Protein AF-A0A8E2AY05-F1 (afdb_monomer)

Radius of gyration: 18.22 Å; Cα contacts (8 Å, |Δi|>4): 279; chains: 1; bounding box: 34×70×51 Å

Secondary structure (DSSP, 8-state):
--HHHHHHHHHHHHHTT---TT--EEEE-GGGGGGGGG-TT--EEEESSS-SHHHHHHHHHH-TT--EEEEEE-SHHHHHHHH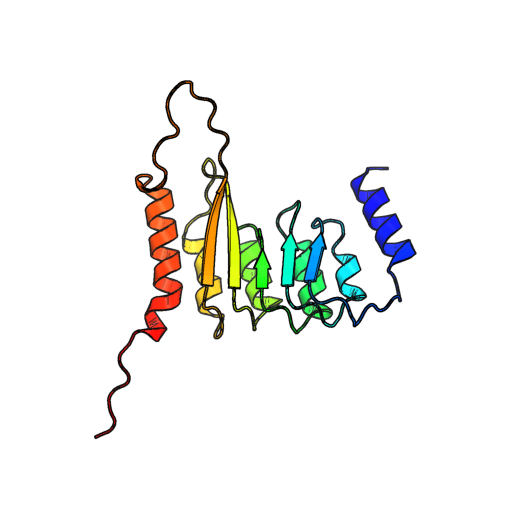HH-TT--EEEEEEETTBPPPGGGGGGGGG-TT--EEEEEEE----SSSPPP-GGG-HHHHHHHHHHHHTTSGGGSPP----

Foldseek 3Di:
DDPLVVLLVVLCVPQPPAADQVAAEDEEALSNLCNLQRHQNHAEYEHPYDQCPSVLVSQQVRHQRHAYYHAHALALVRLLSNCNRHLNHAEYEHEAELVDGHQLCSCVSLLNRPRHDYYHYHYDYPDPDPDDDPPSCPDPRVVSNVVSVVVSCVVVPDDDPPDD

Sequence (164 aa):
MSAASETLNAVKKNFKNESYPQIRVIVLPDIAHLILQGCPLVREVTINKGGGQQILSSARNHCPHIAIMHRVQGDGRTLKALVEAVPDLRKLQITENSHKLWSPAALRPLFSLPHLSTVILGFTGTWTGPEDPPDFLYDDSIRAYIRTALDIFRDDLSPHPMAR

Mean predicted aligned error: 6.59 Å

Structure (mmCIF, N/CA/C/O backbone):
data_AF-A0A8E2AY05-F1
#
_entry.id   AF-A0A8E2AY05-F1
#
loop_
_atom_site.group_PDB
_atom_site.id
_atom_site.type_symbol
_atom_site.label_atom_id
_atom_site.label_alt_id
_atom_site.label_comp_id
_atom_site.label_asym_id
_atom_site.label_entity_id
_atom_site.label_seq_id
_atom_site.pdbx_PDB_ins_code
_atom_site.Cartn_x
_atom_site.Cartn_y
_atom_site.Cartn_z
_atom_site.occupancy
_atom_site.B_iso_or_equiv
_atom_site.auth_seq_id
_atom_site.auth_comp_id
_atom_site.auth_asym_id
_atom_site.auth_atom_id
_atom_site.pdbx_PDB_model_num
ATOM 1 N N . MET A 1 1 ? 0.954 30.213 8.573 1.00 61.09 1 MET A N 1
ATOM 2 C CA . MET A 1 1 ? 0.839 28.743 8.715 1.00 61.09 1 MET A CA 1
ATOM 3 C C . MET A 1 1 ? 0.765 28.141 7.319 1.00 61.09 1 MET A C 1
ATOM 5 O O . MET A 1 1 ? 0.379 28.856 6.406 1.00 61.09 1 MET A O 1
ATOM 9 N N . SER A 1 2 ? 1.213 26.900 7.104 1.00 85.69 2 SER A N 1
ATOM 10 C CA . SER A 1 2 ? 1.082 26.257 5.786 1.00 85.69 2 SER A CA 1
ATOM 11 C C . SER A 1 2 ? -0.298 25.610 5.642 1.00 85.69 2 SER A C 1
ATOM 13 O O . SER A 1 2 ? -0.848 25.117 6.628 1.00 85.69 2 SER A O 1
ATOM 15 N N . ALA A 1 3 ? -0.821 25.520 4.416 1.00 82.94 3 ALA A N 1
ATOM 16 C CA . ALA A 1 3 ? -2.096 24.846 4.140 1.00 82.94 3 ALA A CA 1
ATOM 17 C C . ALA A 1 3 ? -2.127 23.387 4.654 1.00 82.94 3 ALA A C 1
ATOM 19 O O . ALA A 1 3 ? -3.160 22.887 5.102 1.00 82.94 3 ALA A O 1
ATOM 20 N N . ALA A 1 4 ? -0.975 22.704 4.649 1.00 82.69 4 ALA A N 1
ATOM 21 C CA . ALA A 1 4 ? -0.834 21.362 5.215 1.00 82.69 4 ALA A CA 1
ATOM 22 C C . ALA A 1 4 ? -1.032 21.347 6.743 1.00 82.69 4 ALA A C 1
ATOM 24 O O . ALA A 1 4 ? -1.700 20.458 7.270 1.00 82.69 4 ALA A O 1
ATOM 25 N N . SER A 1 5 ? -0.493 22.345 7.451 1.00 85.31 5 SER A N 1
ATOM 26 C CA . SER A 1 5 ? -0.659 22.484 8.901 1.00 85.31 5 SER A CA 1
ATOM 27 C C . SER A 1 5 ? -2.099 22.827 9.282 1.00 85.31 5 SER A C 1
ATOM 29 O O . SER A 1 5 ? -2.613 22.268 10.248 1.00 85.31 5 SER A O 1
ATOM 31 N N . GLU A 1 6 ? -2.766 23.691 8.517 1.00 88.88 6 GLU A N 1
ATOM 32 C CA . GLU A 1 6 ? -4.180 24.031 8.726 1.00 88.88 6 GLU A CA 1
ATOM 33 C C . GLU A 1 6 ? -5.085 22.812 8.522 1.00 88.88 6 GLU A C 1
ATOM 35 O O . GLU A 1 6 ? -5.927 22.522 9.372 1.00 88.88 6 GLU A O 1
ATOM 40 N N . THR A 1 7 ? -4.841 22.040 7.457 1.00 87.62 7 THR A N 1
ATOM 41 C CA . THR A 1 7 ? -5.570 20.793 7.179 1.00 87.62 7 THR A CA 1
ATOM 42 C C . THR A 1 7 ? -5.417 19.798 8.328 1.00 87.62 7 THR A C 1
ATOM 44 O O . THR A 1 7 ? -6.410 19.278 8.834 1.00 87.62 7 THR A O 1
ATOM 47 N N . LEU A 1 8 ? -4.184 19.556 8.788 1.00 89.75 8 LEU A N 1
ATOM 48 C CA . LEU A 1 8 ? -3.930 18.629 9.890 1.00 89.75 8 LEU A CA 1
ATOM 49 C C . LEU A 1 8 ? -4.607 19.087 11.191 1.00 89.75 8 LEU A C 1
ATOM 51 O O . LEU A 1 8 ? -5.162 18.263 11.918 1.00 89.75 8 LEU A O 1
ATOM 55 N N . ASN A 1 9 ? -4.590 20.390 11.483 1.00 90.69 9 ASN A N 1
ATOM 56 C CA . ASN A 1 9 ? -5.253 20.949 12.660 1.00 90.69 9 ASN A CA 1
ATOM 57 C C . ASN A 1 9 ? -6.776 20.802 12.581 1.00 90.69 9 ASN A C 1
ATOM 59 O O . ASN A 1 9 ? -7.398 20.427 13.573 1.00 90.69 9 ASN A O 1
ATOM 63 N N . ALA A 1 10 ? -7.374 21.037 11.411 1.00 90.75 10 ALA A N 1
ATOM 64 C CA . ALA A 1 10 ? -8.801 20.821 11.192 1.00 90.75 10 ALA A CA 1
ATOM 65 C C . ALA A 1 10 ? -9.183 19.343 11.372 1.00 90.75 10 ALA A C 1
ATOM 67 O O . ALA A 1 10 ? -10.148 19.043 12.074 1.00 90.75 10 ALA A O 1
ATOM 68 N N . VAL A 1 11 ? -8.388 18.415 10.824 1.00 91.12 11 VAL A N 1
ATOM 69 C CA . VAL A 1 11 ? -8.589 16.969 11.020 1.00 91.12 11 VAL A CA 1
ATOM 70 C C . VAL A 1 11 ? -8.510 16.609 12.503 1.00 91.12 11 VAL A C 1
ATOM 72 O O . VAL A 1 11 ? -9.431 15.998 13.037 1.00 91.12 11 VAL A O 1
ATOM 75 N N . LYS A 1 12 ? -7.458 17.047 13.205 1.00 90.69 12 LYS A N 1
ATOM 76 C CA . LYS A 1 12 ? -7.315 16.819 14.652 1.00 90.69 12 LYS A CA 1
ATOM 77 C C . LYS A 1 12 ? -8.469 17.401 15.453 1.00 90.69 12 LYS A C 1
ATOM 79 O O . LYS A 1 12 ? -8.852 16.818 16.453 1.00 90.69 12 LYS A O 1
ATOM 84 N N . LYS A 1 13 ? -8.994 18.561 15.070 1.00 91.38 13 LYS A N 1
ATOM 85 C CA . LYS A 1 13 ? -10.090 19.195 15.803 1.00 91.38 13 LYS A CA 1
ATOM 86 C C . LYS A 1 13 ? -11.404 18.436 15.625 1.00 91.38 13 LYS A C 1
ATOM 88 O O . LYS A 1 13 ? -12.127 18.275 16.598 1.00 91.38 13 LYS A O 1
ATOM 93 N N . ASN A 1 14 ? -11.695 17.988 14.405 1.00 89.50 14 ASN A N 1
ATOM 94 C CA . ASN A 1 14 ? -13.022 17.485 14.043 1.00 89.50 14 ASN A CA 1
ATOM 95 C C . ASN A 1 14 ? -13.158 15.956 14.113 1.00 89.50 14 ASN A C 1
ATOM 97 O O . ASN A 1 14 ? -14.273 15.460 14.181 1.00 89.50 14 ASN A O 1
ATOM 101 N N . PHE A 1 15 ? -12.050 15.210 14.062 1.00 88.25 15 PHE A N 1
ATOM 102 C CA . PHE A 1 15 ? -12.066 13.738 14.045 1.00 88.25 15 PHE A CA 1
ATOM 103 C C . PHE A 1 15 ? -11.439 13.109 15.291 1.00 88.25 15 PHE A C 1
ATOM 105 O O . PHE A 1 15 ? -11.499 11.894 15.467 1.00 88.25 15 PHE A 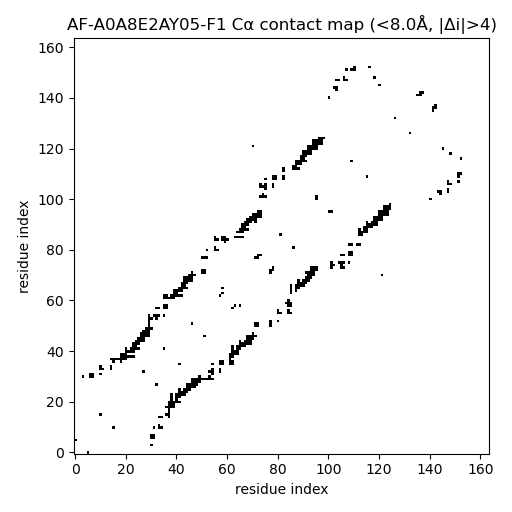O 1
ATOM 112 N N . LYS A 1 16 ? -10.817 13.904 16.166 1.00 85.31 16 LYS A N 1
ATOM 113 C CA . LYS A 1 16 ? -10.243 13.382 17.407 1.00 85.31 16 LYS A CA 1
ATOM 114 C C . LYS A 1 16 ? -11.359 12.920 18.337 1.00 85.31 16 LYS A C 1
ATOM 116 O O . LYS A 1 16 ? -12.272 13.684 18.617 1.00 85.31 16 LYS A O 1
ATOM 121 N N . ASN A 1 17 ? -11.206 11.708 18.867 1.00 86.25 17 ASN A N 1
ATOM 122 C CA . ASN A 1 17 ? -12.158 11.022 19.749 1.00 86.25 17 ASN A CA 1
ATOM 123 C C . ASN A 1 17 ? -13.501 10.649 19.098 1.00 86.25 17 ASN A C 1
ATOM 125 O O . ASN A 1 17 ? -14.346 10.076 19.778 1.00 86.25 17 ASN A O 1
ATOM 129 N N . GLU A 1 18 ? -13.684 10.920 17.807 1.00 93.50 18 GLU A N 1
ATOM 130 C CA . GLU A 1 18 ? -14.854 10.458 17.067 1.00 93.50 18 GLU A CA 1
ATOM 131 C C . GLU A 1 18 ? -14.619 9.043 16.535 1.00 93.50 18 GLU A C 1
ATOM 133 O O . GLU A 1 18 ? -13.497 8.678 16.174 1.00 93.50 18 GLU A O 1
ATOM 138 N N . SER A 1 19 ? -15.685 8.244 16.472 1.00 94.75 19 SER A N 1
ATOM 139 C CA . SER A 1 19 ? -15.641 6.878 15.950 1.00 94.75 19 SER A CA 1
ATOM 140 C C . SER A 1 19 ? -16.701 6.679 14.875 1.00 94.75 19 SER A C 1
ATOM 142 O O . SER A 1 19 ? -17.890 6.911 15.082 1.00 94.75 19 SER A O 1
ATOM 144 N N . TYR A 1 20 ? -16.250 6.200 13.724 1.00 95.81 20 TYR A N 1
ATOM 145 C CA . TYR A 1 20 ? -17.017 5.949 12.515 1.00 95.81 20 TYR A CA 1
ATOM 146 C C . TYR A 1 20 ? -16.868 4.474 12.103 1.00 95.81 20 TYR A C 1
ATOM 148 O O . TYR A 1 20 ? -16.303 4.156 11.048 1.00 95.81 20 TYR A O 1
ATOM 156 N N . PRO A 1 21 ? -17.357 3.525 12.924 1.00 94.94 21 PRO A N 1
ATOM 157 C CA . PRO A 1 21 ? -17.186 2.094 12.689 1.00 94.94 21 PRO A CA 1
ATOM 158 C C . PRO A 1 21 ? -17.950 1.591 11.460 1.00 94.94 21 PRO A C 1
ATOM 160 O O . PRO A 1 21 ? -17.769 0.447 11.062 1.00 94.94 21 PRO A O 1
ATOM 163 N N . GLN A 1 22 ? -18.802 2.395 10.834 1.00 97.31 22 GLN A N 1
ATOM 164 C CA . GLN A 1 22 ? -19.492 2.075 9.586 1.00 97.31 22 GLN A CA 1
ATOM 165 C C . GLN A 1 22 ? -18.626 2.303 8.339 1.00 97.31 22 GLN A C 1
ATOM 167 O O . GLN A 1 22 ? -18.917 1.736 7.288 1.00 97.31 22 GLN A O 1
ATOM 172 N N . ILE A 1 23 ? -17.555 3.100 8.432 1.00 97.75 23 ILE A N 1
ATOM 173 C CA . ILE A 1 23 ? -16.698 3.397 7.280 1.00 97.75 23 ILE A CA 1
ATOM 174 C C . ILE A 1 23 ? -15.861 2.158 6.941 1.00 97.75 23 ILE A C 1
ATOM 176 O O . ILE A 1 23 ? -15.162 1.598 7.786 1.00 97.75 23 ILE A O 1
ATOM 180 N N . ARG A 1 24 ? -15.972 1.695 5.691 1.00 98.25 24 ARG A N 1
ATOM 181 C CA . ARG A 1 24 ? -15.253 0.521 5.153 1.00 98.25 24 ARG A CA 1
ATOM 182 C C . ARG A 1 24 ? -14.240 0.894 4.077 1.00 98.25 24 ARG A C 1
ATOM 184 O O . ARG A 1 24 ? -13.231 0.212 3.937 1.00 98.25 24 ARG A O 1
ATOM 191 N N . VAL A 1 25 ? -14.510 1.963 3.339 1.00 98.50 25 VAL A N 1
ATOM 192 C CA . VAL A 1 25 ? -13.696 2.444 2.223 1.00 98.50 25 VAL A CA 1
ATOM 193 C C . VAL A 1 25 ? -13.381 3.902 2.487 1.00 98.50 25 VAL A C 1
ATOM 195 O O . VAL A 1 25 ? -14.275 4.663 2.863 1.00 98.50 25 VAL A O 1
ATOM 198 N N . ILE A 1 26 ? -12.125 4.293 2.305 1.00 97.75 26 ILE A N 1
ATOM 199 C CA . ILE A 1 26 ? -11.713 5.675 2.515 1.00 97.75 26 ILE A CA 1
ATOM 200 C C . ILE A 1 26 ? -10.729 6.134 1.445 1.00 97.75 26 ILE A C 1
ATOM 202 O O . ILE A 1 26 ? -9.811 5.417 1.048 1.00 97.75 26 ILE A O 1
ATOM 206 N N . VAL A 1 27 ? -10.927 7.367 0.987 1.00 98.00 27 VAL A N 1
ATOM 207 C CA . VAL A 1 27 ? -10.043 8.051 0.046 1.00 98.00 27 VAL A CA 1
ATOM 208 C C . VAL A 1 27 ? -9.554 9.320 0.720 1.00 98.00 27 VAL A C 1
ATOM 210 O O . VAL A 1 27 ? -10.360 10.189 1.048 1.00 98.00 27 VAL A O 1
ATOM 213 N N . LEU A 1 28 ? -8.248 9.438 0.949 1.00 96.12 28 LEU A N 1
ATOM 214 C CA . LEU A 1 28 ? -7.694 10.608 1.626 1.00 96.12 28 LEU A CA 1
ATOM 215 C C . LEU A 1 28 ? -6.250 10.911 1.208 1.00 96.12 28 LEU A C 1
ATOM 217 O O . LEU A 1 28 ? -5.539 10.020 0.731 1.00 96.12 28 LEU A O 1
ATOM 221 N N . PRO A 1 29 ? -5.796 12.163 1.387 1.00 95.62 29 PRO A N 1
ATOM 222 C CA . PRO A 1 29 ? -4.393 12.502 1.221 1.00 95.62 29 PRO A CA 1
ATOM 223 C C . PRO A 1 29 ? -3.591 12.052 2.446 1.00 95.62 29 PRO A C 1
ATOM 225 O O . PRO A 1 29 ? -4.117 11.988 3.555 1.00 95.62 29 PRO A O 1
ATOM 228 N N . ASP A 1 30 ? -2.287 11.845 2.275 1.00 94.69 30 ASP A N 1
ATOM 229 C CA . ASP A 1 30 ? -1.393 11.369 3.341 1.00 94.69 30 ASP A CA 1
ATOM 230 C C . ASP A 1 30 ? -1.387 12.296 4.578 1.00 94.69 30 ASP A C 1
ATOM 232 O O . ASP A 1 30 ? -1.321 11.854 5.724 1.00 94.69 30 ASP A O 1
ATOM 236 N N . ILE A 1 31 ? -1.570 13.605 4.364 1.00 94.94 31 ILE A N 1
ATOM 237 C CA . ILE A 1 31 ? -1.657 14.600 5.446 1.00 94.94 31 ILE A CA 1
ATOM 238 C C . ILE A 1 31 ? -2.887 14.413 6.352 1.00 94.94 31 ILE A C 1
ATOM 240 O O . ILE A 1 31 ? -2.873 14.856 7.496 1.00 94.94 31 ILE A O 1
ATOM 244 N N . ALA A 1 32 ? -3.940 13.749 5.872 1.00 95.06 32 ALA A N 1
ATOM 245 C CA . ALA A 1 32 ? -5.178 13.519 6.615 1.00 95.06 32 ALA A CA 1
ATOM 246 C C . ALA A 1 32 ? -5.206 12.155 7.333 1.00 95.06 32 ALA A C 1
ATOM 248 O O . ALA A 1 32 ? -6.267 11.726 7.781 1.00 95.06 32 ALA A O 1
ATOM 249 N N . HIS A 1 33 ? -4.058 11.478 7.465 1.00 95.31 33 HIS A N 1
ATOM 250 C CA . HIS A 1 33 ? -3.937 10.133 8.044 1.00 95.31 33 HIS A CA 1
ATOM 251 C C . HIS A 1 33 ? -4.647 9.937 9.388 1.00 95.31 33 HIS A C 1
ATOM 253 O O . HIS A 1 33 ? -5.156 8.853 9.645 1.00 95.31 33 HIS A O 1
ATOM 259 N N . LEU A 1 34 ? -4.743 10.978 10.221 1.00 95.56 34 LEU A N 1
ATOM 260 C CA . LEU A 1 34 ? -5.400 10.896 11.528 1.00 95.56 34 LEU A CA 1
ATOM 261 C C . LEU A 1 34 ? -6.900 10.576 11.461 1.00 95.56 34 LEU A C 1
ATOM 263 O O . LEU A 1 34 ? -7.451 10.134 12.463 1.00 95.56 34 LEU A O 1
ATOM 267 N N . ILE A 1 35 ? -7.555 10.725 10.304 1.00 95.81 35 ILE A N 1
ATOM 268 C CA . ILE A 1 35 ? -8.943 10.268 10.126 1.00 95.81 35 ILE A CA 1
ATOM 269 C C . ILE A 1 35 ? -9.055 8.750 10.369 1.00 95.81 35 ILE A C 1
ATOM 271 O O . ILE A 1 35 ? -10.070 8.287 10.889 1.00 95.81 35 ILE A O 1
ATOM 275 N N . LEU A 1 36 ? -8.003 7.974 10.074 1.00 95.94 36 LEU A N 1
ATOM 276 C CA . LEU A 1 36 ? -7.988 6.523 10.293 1.00 95.94 36 LEU A CA 1
ATOM 277 C C . LEU A 1 36 ? -8.135 6.134 11.770 1.00 95.94 36 LEU A C 1
ATOM 279 O O . LEU A 1 36 ? -8.682 5.074 12.057 1.00 95.94 36 LEU A O 1
ATOM 283 N N . GLN A 1 37 ? -7.741 7.003 12.708 1.00 95.06 37 GLN A N 1
ATOM 284 C CA . GLN A 1 37 ? -7.900 6.747 14.146 1.00 95.06 37 GLN A CA 1
ATOM 285 C C . GLN A 1 37 ? -9.366 6.560 14.549 1.00 95.06 37 GLN A C 1
ATOM 287 O O . GLN A 1 37 ? -9.660 5.779 15.449 1.00 95.06 37 GLN A O 1
ATOM 292 N N . GLY A 1 38 ? -10.274 7.257 13.863 1.00 95.19 38 GLY A N 1
ATOM 293 C CA . GLY A 1 38 ? -11.712 7.141 14.072 1.00 95.19 38 GLY A CA 1
ATOM 294 C C . GLY A 1 38 ? -12.381 6.083 13.197 1.00 95.19 38 GLY A C 1
ATOM 295 O O . GLY A 1 38 ? -13.584 5.904 13.307 1.00 95.19 38 GLY A O 1
ATOM 296 N N . CYS A 1 39 ? -11.667 5.377 12.316 1.00 96.62 39 CYS A N 1
ATOM 297 C CA . CYS A 1 39 ? -12.276 4.476 11.329 1.00 96.62 39 CYS A CA 1
ATOM 298 C C . CYS A 1 39 ? -11.757 3.030 11.483 1.00 96.62 39 CYS A C 1
ATOM 300 O O . CYS A 1 39 ? -11.079 2.513 10.591 1.00 96.62 39 CYS A O 1
ATOM 302 N N . PRO A 1 40 ? -12.073 2.337 12.594 1.00 95.75 40 PRO A N 1
ATOM 303 C CA . PRO A 1 40 ? -11.403 1.085 12.963 1.00 95.75 40 PRO A CA 1
ATOM 304 C C . PRO A 1 40 ? -11.699 -0.097 12.033 1.00 95.75 40 PRO A C 1
ATOM 306 O O . PRO A 1 40 ? -10.950 -1.069 11.977 1.00 95.75 40 PRO A O 1
ATOM 309 N N . LEU A 1 41 ? -12.806 -0.028 11.296 1.00 97.44 41 LEU A N 1
ATOM 310 C CA . LEU A 1 41 ? -13.293 -1.113 10.449 1.00 97.44 41 LEU A CA 1
ATOM 311 C C . LEU A 1 41 ? -13.053 -0.854 8.951 1.00 97.44 41 LEU A C 1
ATOM 313 O O . LEU A 1 41 ? -13.687 -1.491 8.109 1.00 97.44 41 LEU A O 1
ATOM 317 N N . VAL A 1 42 ? -12.147 0.067 8.606 1.00 98.31 42 VAL A N 1
ATOM 318 C CA . VAL A 1 42 ? -11.712 0.295 7.220 1.00 98.31 42 VAL A CA 1
ATOM 319 C C . VAL A 1 42 ? -11.053 -0.964 6.656 1.00 98.31 42 VAL A C 1
ATOM 321 O O . VAL A 1 42 ? -10.244 -1.612 7.315 1.00 98.31 42 VAL A O 1
ATOM 324 N N . ARG A 1 43 ? -11.414 -1.294 5.414 1.00 98.31 43 ARG A N 1
ATOM 325 C CA . ARG A 1 43 ? -10.908 -2.436 4.641 1.00 98.31 43 ARG A CA 1
ATOM 326 C C . ARG A 1 43 ? -10.169 -2.014 3.377 1.00 98.31 43 ARG A C 1
ATOM 328 O O . ARG A 1 43 ? -9.303 -2.747 2.907 1.00 98.31 43 ARG A O 1
ATOM 335 N N . GLU A 1 44 ? -10.508 -0.847 2.839 1.00 98.62 44 GLU A N 1
ATOM 336 C CA . GLU A 1 44 ? -9.935 -0.321 1.606 1.00 98.62 44 GLU A CA 1
ATOM 337 C C . GLU A 1 44 ? -9.508 1.135 1.784 1.00 98.62 44 GLU A C 1
ATOM 339 O O . GLU A 1 44 ? -10.293 1.976 2.232 1.00 98.62 44 GLU A O 1
ATOM 344 N N . VAL A 1 45 ? -8.260 1.426 1.419 1.00 98.44 45 VAL A N 1
ATOM 345 C CA . VAL A 1 45 ? -7.678 2.769 1.498 1.00 98.44 45 VAL A CA 1
ATOM 346 C C . VAL A 1 45 ? -7.141 3.181 0.136 1.00 98.44 45 VAL A C 1
ATOM 348 O O . VAL A 1 45 ? -6.301 2.493 -0.437 1.00 98.44 45 VAL A O 1
ATOM 351 N N . THR A 1 46 ? -7.561 4.346 -0.355 1.00 98.38 46 THR A N 1
ATOM 352 C CA . THR A 1 46 ? -6.963 4.988 -1.531 1.00 98.38 46 THR A CA 1
ATOM 353 C C . THR A 1 46 ? -6.247 6.270 -1.145 1.00 98.38 46 THR A C 1
ATOM 355 O O . THR A 1 46 ? -6.843 7.196 -0.592 1.00 98.38 46 THR A O 1
ATOM 358 N N . ILE A 1 47 ? -4.968 6.351 -1.504 1.00 97.06 47 ILE A N 1
ATOM 359 C CA . ILE A 1 47 ? -4.125 7.514 -1.232 1.00 97.06 47 ILE A CA 1
ATOM 360 C C . ILE A 1 47 ? -4.221 8.455 -2.430 1.00 97.06 47 ILE A C 1
ATOM 362 O O . ILE A 1 47 ? -3.668 8.195 -3.497 1.00 97.06 47 ILE A O 1
ATOM 366 N N . ASN A 1 48 ? -4.971 9.550 -2.298 1.00 94.56 48 ASN A N 1
ATOM 367 C CA . ASN A 1 48 ? -5.199 10.443 -3.440 1.00 94.56 48 ASN A CA 1
ATOM 368 C C . ASN A 1 48 ? -4.077 11.481 -3.647 1.00 94.56 48 ASN A C 1
ATOM 370 O O . ASN A 1 48 ? -3.963 12.031 -4.746 1.00 94.56 48 ASN A O 1
ATOM 374 N N . LYS A 1 49 ? -3.240 11.722 -2.626 1.00 92.88 49 LYS A N 1
ATOM 375 C CA . LYS A 1 49 ? -2.073 12.618 -2.662 1.00 92.88 49 LYS A CA 1
ATOM 376 C C . LYS A 1 49 ? -1.049 12.235 -1.586 1.00 92.88 49 LYS A C 1
ATOM 378 O O . LYS A 1 49 ? -1.423 12.043 -0.432 1.00 92.88 49 LYS A O 1
ATOM 383 N N . GLY A 1 50 ? 0.238 12.234 -1.940 1.00 91.38 50 GLY A N 1
ATOM 384 C CA . GLY A 1 50 ? 1.345 11.836 -1.057 1.00 91.38 50 GLY A CA 1
ATOM 385 C C . GLY A 1 50 ? 1.817 10.401 -1.316 1.00 91.38 50 GLY A C 1
ATOM 386 O O . GLY A 1 50 ? 1.324 9.757 -2.236 1.00 91.38 50 GLY A O 1
ATOM 387 N N . GLY A 1 51 ? 2.792 9.930 -0.530 1.00 90.19 51 GLY A N 1
ATOM 388 C CA . GLY A 1 51 ? 3.416 8.608 -0.716 1.00 90.19 51 GLY A CA 1
ATOM 389 C C . GLY A 1 51 ? 2.834 7.484 0.148 1.00 90.19 51 GLY A C 1
ATOM 390 O O . GLY A 1 51 ? 3.040 6.311 -0.148 1.00 90.19 51 GLY A O 1
ATOM 391 N N . GLY A 1 52 ? 2.091 7.832 1.205 1.00 94.88 52 GLY A N 1
ATOM 392 C CA . GLY A 1 52 ? 1.397 6.879 2.075 1.00 94.88 52 GLY A CA 1
ATOM 393 C C . GLY A 1 52 ? 2.091 6.521 3.384 1.00 94.88 52 GLY A C 1
ATOM 394 O O . GLY A 1 52 ? 1.529 5.783 4.185 1.00 94.88 52 GLY A O 1
ATOM 395 N N . GLN A 1 53 ? 3.283 7.055 3.648 1.00 95.06 53 GLN A N 1
ATOM 396 C CA . GLN A 1 53 ? 4.014 6.807 4.897 1.00 95.06 53 GLN A CA 1
ATOM 397 C C . GLN A 1 53 ? 3.202 7.162 6.151 1.00 95.06 53 GLN A C 1
ATOM 399 O O . GLN A 1 53 ? 3.190 6.399 7.118 1.00 95.06 53 GLN A O 1
ATOM 404 N N . GLN A 1 54 ? 2.512 8.305 6.154 1.00 95.69 54 GLN A N 1
ATOM 405 C CA . GLN A 1 54 ? 1.735 8.725 7.323 1.00 95.69 54 GLN A CA 1
ATOM 406 C C . GLN A 1 54 ? 0.462 7.889 7.472 1.00 95.69 54 GLN A C 1
ATOM 408 O O . GLN A 1 54 ? 0.084 7.529 8.588 1.00 95.69 54 GLN A O 1
ATOM 413 N N . ILE A 1 55 ? -0.161 7.532 6.347 1.00 97.25 55 ILE A N 1
ATOM 414 C CA . ILE A 1 55 ? -1.307 6.617 6.301 1.00 97.25 55 ILE A CA 1
ATOM 415 C C . ILE A 1 55 ? -0.946 5.270 6.914 1.00 97.25 55 ILE A C 1
ATOM 417 O O . ILE A 1 55 ? -1.659 4.811 7.799 1.00 97.25 55 ILE A O 1
ATOM 421 N N . LEU A 1 56 ? 0.175 4.672 6.508 1.00 97.31 56 LEU A N 1
ATOM 422 C CA . LEU A 1 56 ? 0.642 3.384 7.027 1.00 97.31 56 LEU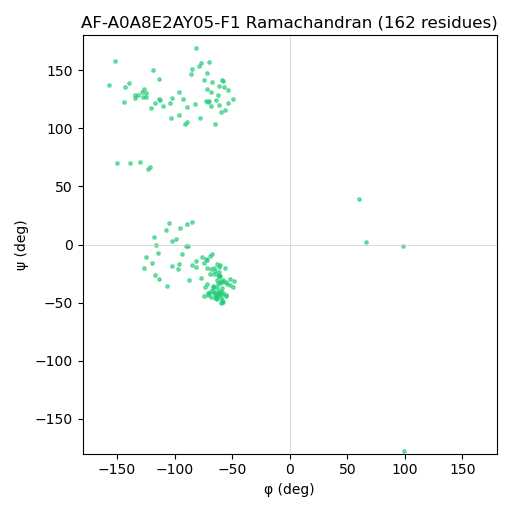 A CA 1
ATOM 423 C C . LEU A 1 56 ? 0.950 3.446 8.527 1.00 97.31 56 LEU A C 1
ATOM 425 O O . LEU A 1 56 ? 0.557 2.554 9.275 1.00 97.31 56 LEU A O 1
ATOM 429 N N . SER A 1 57 ? 1.579 4.533 8.983 1.00 95.69 57 SER A N 1
ATOM 430 C CA . SER A 1 57 ? 1.826 4.771 10.411 1.00 95.69 57 SER A CA 1
ATOM 431 C C . SER A 1 57 ? 0.529 4.794 11.231 1.00 95.69 57 SER A C 1
ATOM 433 O O . SER A 1 57 ? 0.458 4.206 12.310 1.00 95.69 57 SER A O 1
ATOM 435 N N . SER A 1 58 ? -0.527 5.427 10.709 1.00 95.50 58 SER A N 1
ATOM 436 C CA . SER A 1 58 ? -1.829 5.449 11.380 1.00 95.50 58 SER A CA 1
ATOM 437 C C . SER A 1 58 ? -2.557 4.104 11.277 1.00 95.50 58 SER A C 1
ATOM 439 O O . SER A 1 58 ? -3.060 3.602 12.281 1.00 95.50 58 SER A O 1
ATOM 441 N N . ALA A 1 59 ? -2.558 3.487 10.095 1.00 96.31 59 ALA A N 1
ATOM 442 C CA . ALA A 1 59 ? -3.196 2.202 9.830 1.00 96.31 59 ALA A CA 1
ATOM 443 C C . ALA A 1 59 ? -2.705 1.102 10.778 1.00 96.31 59 ALA A C 1
ATOM 445 O O . ALA A 1 59 ? -3.534 0.403 11.358 1.00 96.31 59 ALA A O 1
ATOM 446 N N . ARG A 1 60 ? -1.385 1.027 11.012 1.00 95.81 60 ARG A N 1
ATOM 447 C CA . ARG A 1 60 ? -0.740 0.030 11.884 1.00 95.81 60 ARG A CA 1
ATOM 448 C C . ARG A 1 60 ? -1.400 -0.109 13.257 1.00 95.81 60 ARG A C 1
ATOM 450 O O . ARG A 1 60 ? -1.455 -1.206 13.797 1.00 95.81 60 ARG A O 1
ATOM 457 N N . ASN A 1 61 ? -1.872 0.998 13.828 1.00 94.50 61 ASN A N 1
ATOM 458 C CA . ASN A 1 61 ? -2.398 1.023 15.194 1.00 94.50 61 ASN A CA 1
ATOM 459 C C . ASN A 1 61 ? -3.929 1.040 15.261 1.00 94.50 61 ASN A C 1
ATOM 461 O O . ASN A 1 61 ? -4.490 0.772 16.319 1.00 94.50 61 ASN A O 1
ATOM 465 N N . HIS A 1 62 ? -4.604 1.403 14.168 1.00 95.69 62 HIS A N 1
ATOM 466 C CA . HIS A 1 62 ? -6.028 1.741 14.212 1.00 95.69 62 HIS A CA 1
ATOM 467 C C . HIS A 1 62 ? -6.890 0.969 13.216 1.00 95.69 62 HIS A C 1
ATOM 469 O O . HIS A 1 62 ? -8.093 0.875 13.431 1.00 95.69 62 HIS A O 1
ATOM 475 N N . CYS A 1 63 ? -6.314 0.395 12.157 1.00 96.69 63 CYS A N 1
ATOM 476 C CA . CYS A 1 63 ? -7.073 -0.231 11.074 1.00 96.69 63 CYS A CA 1
ATOM 477 C C . CYS A 1 63 ? -6.550 -1.648 10.769 1.00 96.69 63 CYS A C 1
ATOM 479 O O . CYS A 1 63 ? -5.971 -1.870 9.704 1.00 96.69 63 CYS A O 1
ATOM 481 N N . PRO A 1 64 ? -6.775 -2.629 11.662 1.00 95.25 64 PRO A N 1
ATOM 482 C CA . PRO A 1 64 ? -6.220 -3.980 11.527 1.00 95.25 64 PRO A CA 1
ATOM 483 C C . PRO A 1 64 ? -6.823 -4.796 10.371 1.00 95.25 64 PRO A C 1
ATOM 485 O O . PRO A 1 64 ? -6.334 -5.874 10.066 1.00 95.25 64 PRO A O 1
ATOM 488 N N . HIS A 1 65 ? -7.897 -4.318 9.735 1.00 96.25 65 HIS A N 1
ATOM 489 C CA . HIS A 1 65 ? -8.655 -5.069 8.728 1.00 96.25 65 HIS A CA 1
ATOM 490 C C . HIS A 1 65 ? -8.459 -4.570 7.293 1.00 96.25 65 HIS A C 1
ATOM 492 O O . HIS A 1 65 ? -9.233 -4.947 6.405 1.00 96.25 65 HIS A O 1
ATOM 498 N N . ILE A 1 66 ? -7.470 -3.707 7.051 1.00 98.38 66 ILE A N 1
ATOM 499 C CA . ILE A 1 66 ? -7.170 -3.255 5.693 1.00 98.38 66 ILE A CA 1
ATOM 500 C C . ILE A 1 66 ? -6.717 -4.462 4.869 1.00 98.38 66 ILE A C 1
ATOM 502 O O . ILE A 1 66 ? -5.775 -5.160 5.218 1.00 98.38 66 ILE A O 1
ATOM 506 N N . ALA A 1 67 ? -7.399 -4.690 3.752 1.00 98.44 67 ALA A N 1
ATOM 507 C CA . ALA A 1 67 ? -7.099 -5.758 2.804 1.00 98.44 67 ALA A CA 1
ATOM 508 C C . ALA A 1 67 ? -6.764 -5.208 1.411 1.00 98.44 67 ALA A C 1
ATOM 510 O O . ALA A 1 67 ? -6.223 -5.933 0.574 1.00 98.44 67 ALA A O 1
ATOM 511 N N . ILE A 1 68 ? -7.089 -3.940 1.141 1.00 98.69 68 ILE A N 1
ATOM 512 C CA . ILE A 1 68 ? -6.900 -3.312 -0.164 1.00 98.69 68 ILE A CA 1
ATOM 513 C C . ILE A 1 68 ? -6.270 -1.932 0.022 1.00 98.69 68 ILE A C 1
ATOM 515 O O . ILE A 1 68 ? -6.798 -1.088 0.749 1.00 98.69 68 ILE A O 1
ATOM 519 N N . MET A 1 69 ? -5.153 -1.689 -0.661 1.00 98.50 69 MET A N 1
ATOM 520 C CA . MET A 1 69 ? -4.513 -0.377 -0.691 1.00 98.50 69 MET A CA 1
ATOM 521 C C . MET A 1 69 ? -4.250 0.083 -2.116 1.00 98.50 69 MET A C 1
ATOM 523 O O . MET A 1 69 ? -3.663 -0.636 -2.926 1.00 98.50 69 MET A O 1
ATOM 527 N N . HIS A 1 70 ? -4.646 1.321 -2.394 1.00 98.06 70 HIS A N 1
ATOM 528 C CA . HIS A 1 70 ? -4.486 1.953 -3.688 1.00 98.06 70 HIS A CA 1
ATOM 529 C C . HIS A 1 70 ? -3.522 3.127 -3.655 1.00 98.06 70 HIS A C 1
ATOM 531 O O . HIS A 1 70 ? -3.543 3.956 -2.741 1.00 98.06 70 HIS A O 1
ATOM 537 N N . ARG A 1 71 ? -2.755 3.233 -4.743 1.00 96.00 71 ARG A N 1
ATOM 538 C CA . ARG A 1 71 ? -1.841 4.335 -5.047 1.00 96.00 71 ARG A CA 1
ATOM 539 C C . ARG A 1 71 ? -0.737 4.529 -4.001 1.00 96.00 71 ARG A C 1
ATOM 541 O O . ARG A 1 71 ? -0.359 5.656 -3.695 1.00 96.00 71 ARG A O 1
ATOM 548 N N . VAL A 1 72 ? -0.202 3.428 -3.483 1.00 96.44 72 VAL A N 1
ATOM 549 C CA . VAL A 1 72 ? 0.953 3.436 -2.575 1.00 96.44 72 VAL A CA 1
ATOM 550 C C . VAL A 1 72 ? 2.225 3.724 -3.374 1.00 96.44 72 VAL A C 1
ATOM 552 O O . VAL A 1 72 ? 2.367 3.246 -4.498 1.00 96.44 72 VAL A O 1
ATOM 555 N N . GLN A 1 73 ? 3.150 4.506 -2.823 1.00 94.25 73 GLN A N 1
ATOM 556 C CA . GLN A 1 73 ? 4.450 4.728 -3.452 1.00 94.25 73 GLN A CA 1
ATOM 557 C C . GLN A 1 73 ? 5.319 3.466 -3.352 1.00 94.25 73 GLN A C 1
ATOM 559 O O . GLN A 1 73 ? 5.428 2.874 -2.280 1.00 94.25 73 GLN A O 1
ATOM 564 N N . GLY A 1 74 ? 5.959 3.059 -4.451 1.00 93.25 74 GLY A N 1
ATOM 565 C CA . GLY A 1 74 ? 6.731 1.810 -4.505 1.00 93.25 74 GLY A CA 1
ATOM 566 C C . GLY A 1 74 ? 8.176 1.898 -4.012 1.00 93.25 74 GLY A C 1
ATOM 567 O O . GLY A 1 74 ? 8.988 1.026 -4.314 1.00 93.25 74 GLY A O 1
ATOM 568 N N . ASP A 1 75 ? 8.526 2.924 -3.232 1.00 93.19 75 ASP A N 1
ATOM 569 C CA . ASP A 1 75 ? 9.850 2.984 -2.618 1.00 93.19 75 ASP A CA 1
ATOM 570 C C . ASP A 1 75 ? 9.985 1.946 -1.492 1.00 93.19 75 ASP A C 1
ATOM 572 O O . ASP A 1 75 ? 9.035 1.649 -0.763 1.00 93.19 75 ASP A O 1
ATOM 576 N N . GLY A 1 76 ? 11.194 1.411 -1.308 1.00 93.31 76 GLY A N 1
ATOM 577 C CA . GLY A 1 76 ? 11.424 0.312 -0.365 1.00 93.31 76 GLY A CA 1
ATOM 578 C C . GLY A 1 76 ? 11.095 0.655 1.092 1.00 93.31 76 GLY A C 1
ATOM 579 O O . GLY A 1 76 ? 10.721 -0.232 1.857 1.00 93.31 76 GLY A O 1
ATOM 580 N N . ARG A 1 77 ? 11.179 1.934 1.492 1.00 95.00 77 ARG A N 1
ATOM 581 C CA . ARG A 1 77 ? 10.799 2.363 2.847 1.00 95.00 77 ARG A CA 1
ATOM 582 C C . ARG A 1 77 ? 9.284 2.284 3.024 1.00 95.00 77 ARG A C 1
ATOM 584 O O . ARG A 1 77 ? 8.823 1.844 4.075 1.00 95.00 77 ARG A O 1
ATOM 591 N N . THR A 1 78 ? 8.512 2.706 2.025 1.00 96.06 78 THR A N 1
ATOM 592 C CA . THR A 1 78 ? 7.041 2.647 2.045 1.00 96.06 78 THR A CA 1
ATOM 593 C C . THR A 1 78 ? 6.538 1.221 1.986 1.00 96.06 78 THR A C 1
ATOM 595 O O . THR A 1 78 ? 5.715 0.842 2.815 1.00 96.06 78 THR A O 1
ATOM 598 N N . LEU A 1 79 ? 7.094 0.394 1.105 1.00 96.94 79 LEU A N 1
ATOM 599 C CA . LEU A 1 79 ? 6.685 -1.004 1.004 1.00 96.94 79 LEU A CA 1
ATOM 600 C C . LEU A 1 79 ? 7.046 -1.811 2.256 1.00 96.94 79 LEU A C 1
ATOM 602 O O . LEU A 1 79 ? 6.246 -2.628 2.701 1.00 96.94 79 LEU A O 1
ATOM 606 N N . LYS A 1 80 ? 8.187 -1.532 2.899 1.00 96.81 80 LYS A N 1
ATOM 607 C CA . LYS A 1 80 ? 8.512 -2.140 4.197 1.00 96.81 80 LYS A CA 1
ATOM 608 C C . LYS A 1 80 ? 7.517 -1.735 5.291 1.00 96.81 80 LYS A C 1
ATOM 610 O O . LYS A 1 80 ? 7.024 -2.595 6.011 1.00 96.81 80 LYS A O 1
ATOM 615 N N . ALA A 1 81 ? 7.191 -0.445 5.394 1.00 96.94 81 ALA A N 1
ATOM 616 C CA . ALA A 1 81 ? 6.202 0.034 6.362 1.00 96.94 81 ALA A CA 1
ATOM 617 C C . ALA A 1 81 ? 4.807 -0.563 6.110 1.00 96.94 81 ALA A C 1
ATOM 619 O O . ALA A 1 81 ? 4.063 -0.805 7.057 1.00 96.94 81 ALA A O 1
ATOM 620 N N . LEU A 1 82 ? 4.463 -0.822 4.847 1.00 97.94 82 LEU A N 1
ATOM 621 C CA . LEU A 1 82 ? 3.194 -1.426 4.456 1.00 97.94 82 LEU A CA 1
ATOM 622 C C . LEU A 1 82 ? 3.060 -2.856 4.967 1.00 97.94 82 LEU A C 1
ATOM 624 O O . LEU A 1 82 ? 2.038 -3.181 5.562 1.00 97.94 82 LEU A O 1
ATOM 628 N N . VAL A 1 83 ? 4.102 -3.670 4.806 1.00 96.94 83 VAL A N 1
ATOM 629 C CA . VAL A 1 83 ? 4.125 -5.049 5.316 1.00 96.94 83 VAL A CA 1
ATOM 630 C C . VAL A 1 83 ? 3.947 -5.085 6.835 1.00 96.94 83 VAL A C 1
ATOM 632 O O . VAL A 1 83 ? 3.222 -5.924 7.356 1.00 96.94 83 VAL A O 1
ATOM 635 N N . GLU A 1 84 ? 4.573 -4.149 7.554 1.00 96.19 84 GLU A N 1
ATOM 636 C CA . GLU A 1 84 ? 4.450 -4.058 9.013 1.00 96.19 84 GLU A CA 1
ATOM 637 C C . GLU A 1 84 ? 3.071 -3.558 9.474 1.00 96.19 84 GLU A C 1
ATOM 639 O O . GLU A 1 84 ? 2.609 -3.930 10.551 1.00 96.19 84 GLU A O 1
ATOM 644 N N . ALA A 1 85 ? 2.442 -2.668 8.704 1.00 97.25 85 ALA A N 1
ATOM 645 C CA . ALA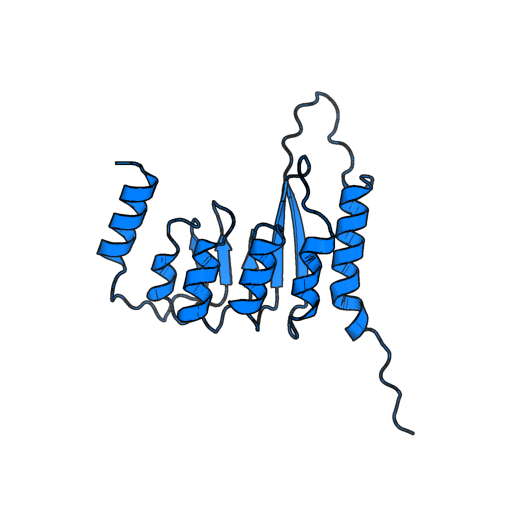 A 1 85 ? 1.185 -2.026 9.079 1.00 97.25 85 ALA A CA 1
ATOM 646 C C . ALA A 1 85 ? -0.053 -2.833 8.675 1.00 97.25 85 ALA A C 1
ATOM 648 O O . ALA A 1 85 ? -1.088 -2.714 9.328 1.00 97.25 85 ALA A O 1
ATOM 649 N N . VAL A 1 86 ? 0.035 -3.601 7.587 1.00 97.00 86 VAL A N 1
ATOM 650 C CA . VAL A 1 86 ? -1.106 -4.266 6.950 1.00 97.00 86 VAL A CA 1
ATOM 651 C C . VAL A 1 86 ? -0.722 -5.694 6.527 1.00 97.00 86 VAL A C 1
ATOM 653 O O . VAL A 1 86 ? -0.592 -5.975 5.336 1.00 97.00 86 VAL A O 1
ATOM 656 N N . PRO A 1 87 ? -0.518 -6.615 7.486 1.00 95.69 87 PRO A N 1
ATOM 657 C CA . PRO A 1 87 ? -0.066 -7.977 7.185 1.00 95.69 87 PRO A CA 1
ATOM 658 C C . PRO A 1 87 ? -1.095 -8.809 6.395 1.00 95.69 87 PRO A C 1
ATOM 660 O O . PRO A 1 87 ? -0.711 -9.691 5.633 1.00 95.69 87 PRO A O 1
ATOM 663 N N . ASP A 1 88 ? -2.390 -8.489 6.509 1.00 95.88 88 ASP A N 1
ATOM 664 C CA . ASP A 1 88 ? -3.490 -9.191 5.823 1.00 95.88 88 ASP A CA 1
ATOM 665 C C . ASP A 1 88 ? -3.819 -8.613 4.433 1.00 95.88 88 ASP A C 1
ATOM 667 O O . ASP A 1 88 ? -4.906 -8.837 3.882 1.00 95.88 88 ASP A O 1
ATOM 671 N N . LEU A 1 89 ? -2.901 -7.835 3.852 1.00 98.25 89 LEU A N 1
ATOM 672 C CA . LEU A 1 89 ? -3.114 -7.184 2.565 1.00 98.25 89 LEU A CA 1
ATOM 673 C C . LEU A 1 89 ? -3.319 -8.215 1.447 1.00 98.25 89 LEU A C 1
ATOM 675 O O . LEU A 1 89 ? -2.499 -9.104 1.240 1.00 98.25 89 LEU A O 1
ATOM 679 N N . ARG A 1 90 ? -4.397 -8.047 0.676 1.00 98.12 90 ARG A N 1
ATOM 680 C CA . ARG A 1 90 ? -4.771 -8.926 -0.443 1.00 98.12 90 ARG A CA 1
ATOM 681 C C . ARG A 1 90 ? -4.530 -8.302 -1.802 1.00 98.12 90 ARG A C 1
ATOM 683 O O . ARG A 1 90 ? -4.177 -9.002 -2.750 1.00 98.12 90 ARG A O 1
ATOM 690 N N . LYS A 1 91 ? -4.736 -6.989 -1.900 1.00 98.56 91 LYS A N 1
ATOM 691 C CA . LYS A 1 91 ? -4.590 -6.233 -3.140 1.00 98.56 91 LYS A CA 1
ATOM 692 C C . LYS A 1 91 ? -3.820 -4.946 -2.897 1.00 98.56 91 LYS A C 1
ATOM 694 O O . LYS A 1 91 ? -4.189 -4.139 -2.044 1.00 98.56 91 LYS A O 1
ATOM 699 N N . LEU A 1 92 ? -2.791 -4.741 -3.706 1.00 98.38 92 LEU A N 1
ATOM 700 C CA . LEU A 1 92 ? -1.954 -3.554 -3.684 1.00 98.38 92 LEU A CA 1
ATOM 701 C C . LEU A 1 92 ? -1.914 -2.921 -5.071 1.00 98.38 92 LEU A C 1
ATOM 703 O O . LEU A 1 92 ? -1.624 -3.592 -6.054 1.00 98.38 92 LEU A O 1
ATOM 707 N N . GLN A 1 93 ? -2.155 -1.618 -5.156 1.00 97.62 93 GLN A N 1
ATOM 708 C CA . GLN A 1 93 ? -1.797 -0.828 -6.328 1.00 97.62 93 GLN A CA 1
ATOM 709 C C . GLN A 1 93 ? -0.647 0.113 -5.980 1.00 97.62 93 GLN A C 1
ATOM 711 O O . GLN A 1 93 ? -0.793 1.000 -5.134 1.00 97.62 93 GLN A O 1
ATOM 716 N N . ILE A 1 94 ? 0.467 -0.063 -6.682 1.00 95.69 94 ILE A N 1
ATOM 717 C CA . ILE A 1 94 ? 1.670 0.754 -6.566 1.00 95.69 94 ILE A CA 1
ATOM 718 C C . ILE A 1 94 ? 1.632 1.821 -7.659 1.00 95.69 94 ILE A C 1
ATOM 720 O O . ILE A 1 94 ? 1.380 1.500 -8.819 1.00 95.69 94 ILE A O 1
ATOM 724 N N . THR A 1 95 ? 1.865 3.083 -7.297 1.00 91.19 95 THR A N 1
ATOM 725 C CA . THR A 1 95 ? 2.073 4.162 -8.272 1.00 91.19 95 THR A CA 1
ATOM 726 C C . THR A 1 95 ? 3.556 4.479 -8.363 1.00 91.19 95 THR A C 1
ATOM 728 O O . THR A 1 95 ? 4.186 4.807 -7.357 1.00 91.19 95 THR A O 1
ATOM 731 N N . GLU A 1 96 ? 4.083 4.438 -9.577 1.00 85.44 96 GLU A N 1
ATOM 732 C CA . GLU A 1 96 ? 5.464 4.759 -9.906 1.00 85.44 96 GLU A CA 1
ATOM 733 C C . GLU A 1 96 ? 5.533 5.944 -10.866 1.00 85.44 96 GLU A C 1
ATOM 735 O O . GLU A 1 96 ? 4.637 6.156 -11.687 1.00 85.44 96 GLU A O 1
ATOM 740 N N . ASN A 1 97 ? 6.610 6.722 -10.780 1.00 83.56 97 ASN A N 1
ATOM 741 C CA . ASN A 1 97 ? 6.927 7.715 -11.800 1.00 83.56 97 ASN A CA 1
ATOM 742 C C . ASN A 1 97 ? 7.799 7.044 -12.865 1.00 83.56 97 ASN A C 1
ATOM 744 O O . ASN A 1 97 ? 8.905 6.613 -12.550 1.00 83.56 97 ASN A O 1
ATOM 748 N N . SER A 1 98 ? 7.338 6.976 -14.115 1.00 75.75 98 SER A N 1
ATOM 749 C CA . SER A 1 98 ? 8.071 6.320 -15.206 1.00 75.75 98 SER A CA 1
ATOM 750 C C . SER A 1 98 ? 9.438 6.958 -15.470 1.00 75.75 98 SER A C 1
ATOM 752 O O . SER A 1 98 ? 10.354 6.277 -15.906 1.00 75.75 98 SER A O 1
ATOM 754 N N . HIS A 1 99 ? 9.604 8.247 -15.156 1.00 75.94 99 HIS A N 1
ATOM 755 C CA . HIS A 1 99 ? 10.877 8.966 -15.296 1.00 75.94 99 HIS A CA 1
ATOM 756 C C . HIS A 1 99 ? 11.839 8.726 -14.127 1.00 75.94 99 HIS A C 1
ATOM 758 O O . HIS A 1 99 ? 13.012 9.087 -14.193 1.00 75.94 99 HIS A O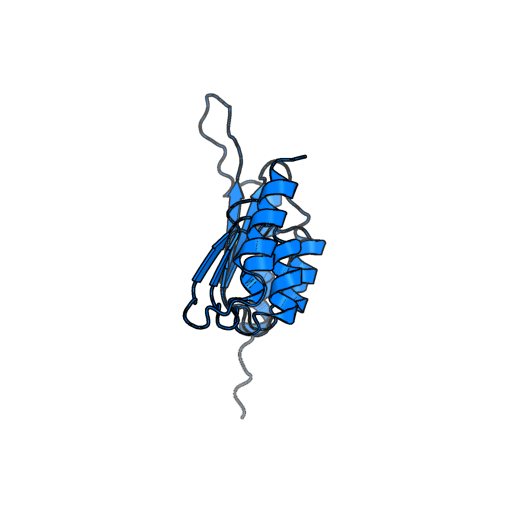 1
ATOM 764 N N . LYS A 1 100 ? 11.343 8.168 -13.019 1.00 82.75 100 LYS A N 1
ATOM 765 C CA . LYS A 1 100 ? 12.122 7.901 -11.808 1.00 82.75 100 LYS A CA 1
ATOM 766 C C . LYS A 1 100 ? 11.564 6.683 -11.081 1.00 82.75 100 LYS A C 1
ATOM 768 O O . LYS A 1 100 ? 10.981 6.803 -10.003 1.00 82.75 100 LYS A O 1
ATOM 773 N N . LEU A 1 101 ? 11.760 5.524 -11.696 1.00 82.88 101 LEU A N 1
ATOM 774 C CA . LEU A 1 101 ? 11.400 4.243 -11.106 1.00 82.88 101 LEU A CA 1
ATOM 775 C C . LEU A 1 101 ? 12.283 3.948 -9.893 1.00 82.88 101 LEU A C 1
ATOM 777 O O . LEU A 1 101 ? 13.497 4.178 -9.912 1.00 82.88 101 LEU A O 1
ATOM 781 N N . TRP A 1 102 ? 11.683 3.401 -8.840 1.00 86.81 102 TRP A N 1
ATOM 782 C CA . TRP A 1 102 ? 12.461 2.778 -7.776 1.00 86.81 102 TRP A CA 1
ATOM 783 C C . TRP A 1 102 ? 13.094 1.476 -8.267 1.00 86.81 102 TRP A C 1
ATOM 785 O O . TRP A 1 102 ? 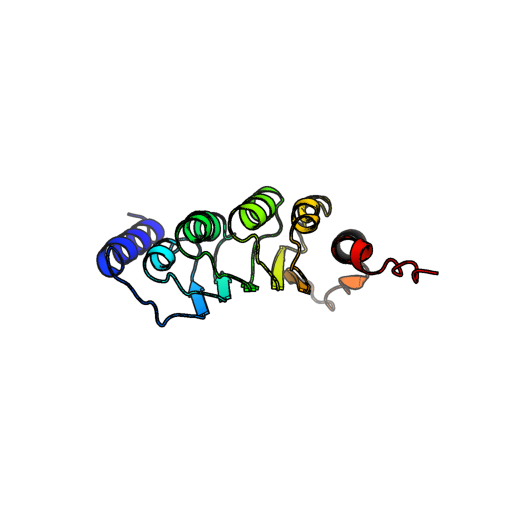12.632 0.845 -9.219 1.00 86.81 102 TRP A O 1
ATOM 795 N N . SER A 1 103 ? 14.171 1.063 -7.596 1.00 90.94 103 SER A N 1
ATOM 796 C CA . SER A 1 103 ? 14.788 -0.236 -7.863 1.00 90.94 103 SER A CA 1
ATOM 797 C C . SER A 1 103 ? 13.731 -1.342 -7.754 1.00 90.94 103 SER A C 1
ATOM 799 O O . SER A 1 103 ? 13.038 -1.377 -6.736 1.00 90.94 103 SER A O 1
ATOM 801 N N . PRO A 1 104 ? 13.641 -2.287 -8.710 1.00 90.75 104 PRO A N 1
ATOM 802 C CA . PRO A 1 104 ? 12.736 -3.434 -8.607 1.00 90.75 104 PRO A CA 1
ATOM 803 C C . PRO A 1 104 ? 12.891 -4.211 -7.292 1.00 90.75 104 PRO A C 1
ATOM 805 O O . PRO A 1 104 ? 11.921 -4.728 -6.743 1.00 90.75 104 PRO A O 1
ATOM 808 N N . ALA A 1 105 ? 14.099 -4.221 -6.712 1.00 92.44 105 ALA A N 1
ATOM 809 C CA . ALA A 1 105 ? 14.363 -4.838 -5.414 1.00 92.44 105 ALA A CA 1
ATOM 810 C C . ALA A 1 105 ? 13.557 -4.217 -4.254 1.00 92.44 105 ALA A C 1
ATOM 812 O O . ALA A 1 105 ? 13.422 -4.853 -3.209 1.00 92.44 105 ALA A O 1
ATOM 813 N N . ALA A 1 106 ? 12.999 -3.014 -4.425 1.00 93.75 106 ALA A N 1
ATOM 814 C CA . ALA A 1 106 ? 12.097 -2.387 -3.464 1.00 93.75 106 ALA A CA 1
ATOM 815 C C . ALA A 1 106 ? 10.816 -3.201 -3.229 1.00 93.75 106 ALA A C 1
ATOM 817 O O . ALA A 1 106 ? 10.243 -3.092 -2.150 1.00 93.75 106 ALA A O 1
ATOM 818 N N . LEU A 1 107 ? 10.407 -4.048 -4.183 1.00 94.56 107 LEU A N 1
ATOM 819 C CA . LEU A 1 107 ? 9.240 -4.927 -4.062 1.00 94.56 107 LEU A CA 1
ATOM 820 C C . LEU A 1 107 ? 9.461 -6.135 -3.144 1.00 94.56 107 LEU A C 1
ATOM 822 O O . LEU A 1 107 ? 8.494 -6.755 -2.710 1.00 94.56 107 LEU A O 1
ATOM 826 N N . ARG A 1 108 ? 10.715 -6.472 -2.816 1.00 94.44 108 ARG A N 1
ATOM 827 C CA . ARG A 1 108 ? 11.061 -7.664 -2.020 1.00 94.44 108 ARG A CA 1
ATOM 828 C C . ARG A 1 108 ? 10.314 -7.814 -0.686 1.00 94.44 108 ARG A C 1
ATOM 830 O O . ARG A 1 108 ? 10.017 -8.949 -0.334 1.00 94.44 108 ARG A O 1
ATOM 837 N N . PRO A 1 109 ? 9.973 -6.750 0.066 1.00 95.44 109 PRO A N 1
ATOM 838 C CA . PRO A 1 109 ? 9.183 -6.904 1.284 1.00 95.44 109 PRO A CA 1
ATOM 839 C C . PRO A 1 109 ? 7.828 -7.590 1.048 1.00 95.44 109 PRO A C 1
ATOM 841 O O . PRO A 1 109 ? 7.359 -8.317 1.920 1.00 95.44 109 PRO A O 1
ATOM 844 N N . LEU A 1 110 ? 7.220 -7.416 -0.130 1.00 95.94 110 LEU A N 1
ATOM 845 C CA . LEU A 1 110 ? 5.885 -7.938 -0.442 1.00 95.94 110 LEU A CA 1
ATOM 846 C C . LEU A 1 110 ? 5.816 -9.471 -0.468 1.00 95.94 110 LEU A C 1
ATOM 848 O O . LEU A 1 110 ? 4.740 -10.017 -0.263 1.00 95.94 110 LEU A O 1
ATOM 852 N N . PHE A 1 111 ? 6.952 -10.155 -0.632 1.00 94.06 111 PHE A N 1
ATOM 853 C CA . PHE A 1 111 ? 7.053 -11.621 -0.580 1.00 94.06 111 PHE A CA 1
ATOM 854 C C . PHE A 1 111 ? 6.647 -12.194 0.785 1.00 94.06 111 PHE A C 1
ATOM 856 O O . PHE A 1 111 ? 6.345 -13.374 0.902 1.00 94.06 111 PHE A O 1
ATOM 863 N N . SER A 1 112 ? 6.652 -11.368 1.833 1.00 94.88 112 SER A N 1
ATOM 864 C CA . SER A 1 112 ? 6.266 -11.785 3.184 1.00 94.88 112 SER A CA 1
ATOM 865 C C . SER A 1 112 ? 4.768 -11.651 3.481 1.00 94.88 112 SER A C 1
ATOM 867 O O . SER A 1 112 ? 4.351 -11.986 4.586 1.00 94.88 112 SER A O 1
ATOM 869 N N . LEU A 1 113 ? 3.959 -11.163 2.530 1.00 96.12 113 LEU A N 1
ATOM 870 C CA . LEU A 1 113 ? 2.513 -11.007 2.701 1.00 96.12 113 LEU A CA 1
ATOM 871 C C . LEU A 1 113 ? 1.780 -12.287 2.264 1.00 96.12 113 LEU A C 1
ATOM 873 O O . LEU A 1 113 ? 1.621 -12.506 1.064 1.00 96.12 113 LEU A O 1
ATOM 877 N N . PRO A 1 114 ? 1.266 -13.106 3.200 1.00 93.69 114 PRO A N 1
ATOM 878 C CA . PRO A 1 114 ? 0.746 -14.445 2.898 1.00 93.69 114 PRO A CA 1
ATOM 879 C C . PRO A 1 114 ? -0.595 -14.442 2.151 1.00 93.69 114 PRO A C 1
ATOM 881 O O . PRO A 1 114 ? -1.070 -15.484 1.709 1.00 93.69 114 PRO A O 1
ATOM 884 N N . HIS A 1 115 ? -1.264 -13.292 2.072 1.00 95.81 115 HIS A N 1
ATOM 885 C CA . HIS A 1 115 ? -2.594 -13.162 1.474 1.00 95.81 115 HIS A CA 1
ATOM 886 C C . HIS A 1 115 ? -2.608 -12.268 0.236 1.00 95.81 115 HIS A C 1
ATOM 888 O O . HIS A 1 115 ? -3.667 -12.077 -0.375 1.00 95.81 115 HIS A O 1
ATOM 894 N N . LEU A 1 116 ? -1.449 -11.722 -0.140 1.00 97.06 116 LEU A N 1
ATOM 895 C CA . LEU A 1 116 ? -1.330 -10.860 -1.298 1.00 97.06 116 LEU A CA 1
ATOM 896 C C . LEU A 1 116 ? -1.547 -11.700 -2.556 1.00 97.06 116 LEU A C 1
ATOM 898 O O . LEU A 1 116 ? -0.803 -12.627 -2.834 1.00 97.06 116 LEU A O 1
ATOM 902 N N . SER A 1 117 ? -2.573 -11.354 -3.327 1.00 95.56 117 SER A N 1
ATOM 903 C CA . SER A 1 117 ? -2.976 -12.081 -4.543 1.00 95.56 117 SER A CA 1
ATOM 904 C C . SER A 1 117 ? -3.032 -11.181 -5.772 1.00 95.56 117 SER A C 1
ATOM 906 O O . SER A 1 117 ? -3.199 -11.643 -6.896 1.00 95.56 117 SER A O 1
ATOM 908 N N . THR A 1 118 ? -2.944 -9.864 -5.587 1.00 96.69 118 THR A N 1
ATOM 909 C CA . THR A 1 118 ? -3.002 -8.907 -6.689 1.00 96.69 118 THR A CA 1
ATOM 910 C C . THR A 1 118 ? -2.065 -7.740 -6.427 1.00 96.69 118 THR A C 1
ATOM 912 O O . THR A 1 118 ? -2.228 -7.008 -5.449 1.00 96.69 118 THR A O 1
ATOM 915 N N . VAL A 1 119 ? -1.133 -7.521 -7.353 1.00 96.12 119 VAL A N 1
ATOM 916 C CA . VAL A 1 119 ? -0.318 -6.307 -7.438 1.00 96.12 119 VAL A CA 1
ATOM 917 C C . VAL A 1 119 ? -0.627 -5.619 -8.763 1.00 96.12 119 VAL A C 1
ATOM 919 O O . VAL A 1 119 ? -0.475 -6.207 -9.829 1.00 96.12 119 VAL A O 1
ATOM 922 N N . ILE A 1 120 ? -1.081 -4.370 -8.696 1.00 95.19 120 ILE A N 1
ATOM 923 C CA . ILE A 1 120 ? -1.294 -3.509 -9.860 1.00 95.19 120 ILE A CA 1
ATOM 924 C C . ILE A 1 120 ? -0.153 -2.501 -9.906 1.00 95.19 120 ILE A C 1
ATOM 926 O O . ILE A 1 120 ? 0.034 -1.727 -8.967 1.00 95.19 120 ILE A O 1
ATOM 930 N N . LEU A 1 121 ? 0.578 -2.487 -11.014 1.00 92.44 121 LEU A N 1
ATOM 931 C CA . LEU A 1 121 ? 1.641 -1.522 -11.266 1.00 92.44 121 LEU A CA 1
ATOM 932 C C . LEU A 1 121 ? 1.089 -0.376 -12.114 1.00 92.44 121 LEU A C 1
ATOM 934 O O . LEU A 1 121 ? 0.715 -0.572 -13.267 1.00 92.44 121 LEU A O 1
ATOM 938 N N . GLY A 1 122 ? 0.990 0.811 -11.523 1.00 90.31 122 GLY A N 1
ATOM 939 C CA . GLY A 1 122 ? 0.582 2.030 -12.208 1.00 90.31 122 GLY A CA 1
ATOM 940 C C . GLY A 1 122 ? 1.790 2.906 -12.500 1.00 90.31 122 GLY A C 1
ATOM 941 O O . GLY A 1 122 ? 2.337 3.513 -11.584 1.00 90.31 122 GLY A O 1
ATOM 942 N N . PHE A 1 123 ? 2.181 3.012 -13.765 1.00 85.94 123 PHE A N 1
ATOM 943 C CA . PHE A 1 123 ? 3.246 3.914 -14.191 1.00 85.94 123 PHE A CA 1
ATOM 944 C C . PHE A 1 123 ? 2.644 5.251 -14.615 1.00 85.94 123 PHE A C 1
ATOM 946 O O . PHE A 1 123 ? 1.739 5.310 -15.444 1.00 85.94 123 PHE A O 1
ATOM 953 N N . THR A 1 124 ? 3.129 6.329 -14.011 1.00 79.88 124 THR A N 1
ATOM 954 C CA . THR A 1 124 ? 2.720 7.698 -14.321 1.00 79.88 124 THR A CA 1
ATOM 955 C C . THR A 1 124 ? 3.891 8.436 -14.939 1.00 79.88 124 THR A C 1
ATOM 957 O O . THR A 1 124 ? 4.970 8.503 -14.361 1.00 79.88 124 THR A O 1
ATOM 960 N N . GLY A 1 125 ? 3.674 8.999 -16.118 1.00 71.50 125 GLY A N 1
ATOM 961 C CA . GLY A 1 125 ? 4.645 9.826 -16.812 1.00 71.50 125 GLY A CA 1
ATOM 962 C C . GLY A 1 125 ? 3.909 10.942 -17.520 1.00 71.50 125 GLY A C 1
ATOM 963 O O . GLY A 1 125 ? 2.873 10.711 -18.140 1.00 71.50 125 GLY A O 1
ATOM 964 N N . THR A 1 126 ? 4.420 12.164 -17.427 1.00 65.62 126 THR A N 1
ATOM 965 C CA . THR A 1 126 ? 4.038 13.198 -18.383 1.00 65.62 126 THR A CA 1
ATOM 966 C C . THR A 1 126 ? 4.827 12.922 -19.649 1.00 65.62 126 THR A C 1
ATOM 968 O O . THR A 1 126 ? 6.051 13.068 -19.655 1.00 65.62 126 THR A O 1
ATOM 971 N N . TRP A 1 127 ? 4.140 12.460 -20.685 1.00 66.38 127 TRP A N 1
ATOM 972 C CA . TRP A 1 127 ? 4.675 12.484 -22.033 1.00 66.38 127 TRP A CA 1
ATOM 973 C C . TRP A 1 127 ? 4.434 13.880 -22.605 1.00 66.38 127 TRP A C 1
ATOM 975 O O . TRP A 1 127 ? 3.300 14.355 -22.619 1.00 66.38 127 TRP A O 1
ATOM 985 N N . THR A 1 128 ? 5.504 14.569 -22.991 1.00 67.31 128 THR A N 1
ATOM 986 C CA . THR A 1 128 ? 5.441 15.942 -23.524 1.00 67.31 128 THR A CA 1
ATOM 987 C C . THR A 1 128 ? 5.956 16.030 -24.960 1.00 67.31 128 THR A C 1
ATOM 989 O O . THR A 1 128 ? 6.127 17.136 -25.467 1.00 67.31 128 THR A O 1
ATOM 992 N N . GLY A 1 129 ? 6.254 14.889 -25.590 1.00 72.19 129 GLY A N 1
ATOM 993 C CA . GLY A 1 129 ? 6.708 14.821 -26.976 1.00 72.19 129 GLY A CA 1
ATOM 994 C C . GLY A 1 129 ? 5.544 14.959 -27.965 1.00 72.19 129 GLY A C 1
ATOM 995 O O . GLY A 1 129 ? 4.405 14.646 -27.608 1.00 72.19 129 GLY A O 1
ATOM 996 N N . PRO A 1 130 ? 5.799 15.451 -29.189 1.00 72.06 130 PRO A N 1
ATOM 997 C CA . PRO A 1 130 ? 4.794 15.512 -30.248 1.00 72.06 130 PRO A CA 1
ATOM 998 C C . PRO A 1 130 ? 4.444 14.131 -30.833 1.00 72.06 130 PRO A C 1
ATOM 1000 O O . PRO A 1 130 ? 3.391 13.998 -31.452 1.00 72.06 130 PRO A O 1
ATOM 1003 N N . GLU A 1 131 ? 5.307 13.126 -30.663 1.00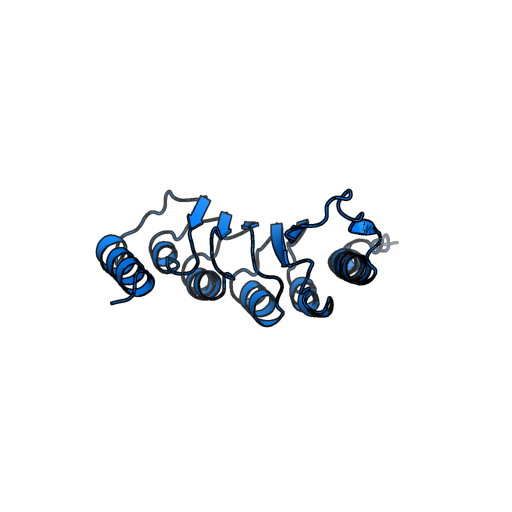 79.69 131 GLU A N 1
ATOM 1004 C CA . GLU A 1 131 ? 5.072 11.741 -31.084 1.00 79.69 131 GLU A CA 1
ATOM 1005 C C . GLU A 1 131 ? 4.209 10.931 -30.099 1.00 79.69 131 GLU A C 1
ATOM 1007 O O . GLU A 1 131 ? 3.923 11.378 -28.988 1.00 79.69 131 GLU A O 1
ATOM 1012 N N . ASP A 1 132 ? 3.764 9.740 -30.514 1.00 73.50 132 ASP A N 1
ATOM 1013 C CA . ASP A 1 132 ? 3.052 8.820 -29.626 1.00 73.50 132 ASP A CA 1
ATOM 1014 C C . ASP A 1 132 ? 3.935 8.452 -28.422 1.00 73.50 132 ASP A C 1
ATOM 1016 O O . ASP A 1 132 ? 5.149 8.267 -28.580 1.00 73.50 132 ASP A O 1
ATOM 1020 N N . PRO A 1 133 ? 3.358 8.331 -27.211 1.00 67.69 133 PRO A N 1
ATOM 1021 C CA . PRO A 1 133 ? 4.123 7.913 -26.050 1.00 67.69 133 PRO A CA 1
ATOM 1022 C C . PRO A 1 133 ? 4.779 6.555 -26.332 1.00 67.69 133 PRO A C 1
ATOM 1024 O O . PRO A 1 133 ? 4.116 5.656 -26.860 1.00 67.69 133 PRO A O 1
ATOM 1027 N N . PRO A 1 134 ? 6.066 6.383 -25.981 1.00 69.44 134 PRO A N 1
ATOM 1028 C CA . PRO A 1 134 ? 6.759 5.127 -26.200 1.00 69.44 134 PRO A CA 1
ATOM 1029 C C . PRO A 1 134 ? 6.012 4.013 -25.475 1.00 69.44 134 PRO A C 1
ATOM 1031 O O . PRO A 1 134 ? 5.529 4.201 -24.355 1.00 69.44 134 PRO A O 1
ATOM 1034 N N . ASP A 1 135 ? 5.919 2.845 -26.109 1.00 74.81 135 ASP A N 1
ATOM 1035 C CA . ASP A 1 135 ? 5.311 1.690 -25.466 1.00 74.81 135 ASP A CA 1
ATOM 1036 C C . ASP A 1 135 ? 6.172 1.282 -24.261 1.00 74.81 135 ASP A C 1
ATOM 1038 O O . ASP A 1 135 ? 7.246 0.683 -24.379 1.00 74.81 135 ASP A O 1
ATOM 1042 N N . PHE A 1 136 ? 5.674 1.645 -23.080 1.00 71.38 136 PHE A N 1
ATOM 1043 C CA . PHE A 1 136 ? 6.296 1.412 -21.785 1.00 71.38 136 PHE A CA 1
ATOM 1044 C C . PHE A 1 136 ? 6.593 -0.072 -21.524 1.00 71.38 136 PHE A C 1
ATOM 1046 O O . PHE A 1 136 ? 7.451 -0.388 -20.703 1.00 71.38 136 PHE A O 1
ATOM 1053 N N . LEU A 1 137 ? 5.940 -1.001 -22.230 1.00 70.44 137 LEU A N 1
ATOM 1054 C CA . LEU A 1 137 ? 6.217 -2.433 -22.111 1.00 70.44 137 LEU A CA 1
ATOM 1055 C C . LEU A 1 137 ? 7.562 -2.843 -22.730 1.00 70.44 137 LEU A C 1
ATOM 1057 O O . LEU A 1 137 ? 8.030 -3.956 -22.468 1.00 70.44 137 LEU A O 1
ATOM 1061 N N . TYR A 1 138 ? 8.198 -1.984 -23.531 1.00 75.88 138 TYR A N 1
ATOM 1062 C CA . TYR A 1 138 ? 9.537 -2.217 -24.085 1.00 75.88 138 TYR A CA 1
ATOM 1063 C C . TYR A 1 138 ? 10.666 -1.615 -23.249 1.00 75.88 138 TYR A C 1
ATOM 1065 O O . TYR A 1 138 ? 11.823 -1.941 -23.503 1.00 75.88 138 TYR A O 1
ATOM 1073 N N . ASP A 1 139 ? 10.351 -0.813 -22.232 1.00 83.19 139 ASP A N 1
ATOM 1074 C CA . ASP A 1 139 ? 11.349 -0.271 -21.315 1.00 83.19 139 ASP A CA 1
ATOM 1075 C C . ASP A 1 139 ? 11.927 -1.386 -20.423 1.00 83.19 139 ASP A C 1
ATOM 1077 O O . ASP A 1 139 ? 11.201 -2.104 -19.725 1.00 83.19 139 ASP A O 1
ATOM 1081 N N . ASP A 1 140 ? 13.252 -1.549 -20.446 1.00 86.31 140 ASP A N 1
ATOM 1082 C CA . ASP A 1 140 ? 13.944 -2.605 -19.699 1.00 86.31 140 ASP A CA 1
ATOM 1083 C C . ASP A 1 140 ? 13.775 -2.468 -18.179 1.00 86.31 140 ASP A C 1
ATOM 1085 O O . ASP A 1 140 ? 13.718 -3.478 -17.468 1.00 86.31 140 ASP A O 1
ATOM 1089 N N . SER A 1 141 ? 13.632 -1.243 -17.672 1.00 83.31 141 SER A N 1
ATOM 1090 C CA . SER A 1 141 ? 13.398 -0.976 -16.252 1.00 83.31 141 SER A CA 1
ATOM 1091 C C . SER A 1 141 ? 11.989 -1.403 -15.849 1.00 83.31 141 SER A C 1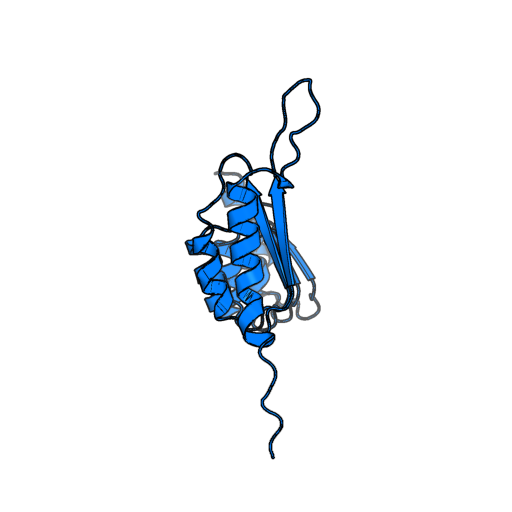
ATOM 1093 O O . SER A 1 141 ? 11.817 -2.073 -14.829 1.00 83.31 141 SER A O 1
ATOM 1095 N N . ILE A 1 142 ? 10.984 -1.091 -16.674 1.00 84.69 142 ILE A N 1
ATOM 1096 C CA . ILE A 1 142 ? 9.598 -1.534 -16.461 1.00 84.69 142 ILE A CA 1
ATOM 1097 C C . ILE A 1 142 ? 9.508 -3.057 -16.546 1.00 84.69 142 ILE A C 1
ATOM 1099 O O . ILE A 1 142 ? 8.906 -3.689 -15.677 1.00 84.69 142 ILE A O 1
ATOM 1103 N N . ARG A 1 143 ? 10.174 -3.681 -17.524 1.00 87.94 143 ARG A N 1
ATOM 1104 C CA . ARG A 1 143 ? 10.253 -5.146 -17.632 1.00 87.94 143 ARG A CA 1
ATOM 1105 C C . ARG A 1 143 ? 10.903 -5.783 -16.410 1.00 87.94 143 ARG A C 1
ATOM 1107 O O . ARG A 1 143 ? 10.409 -6.802 -15.931 1.00 87.94 143 ARG A O 1
ATOM 1114 N N . ALA A 1 144 ? 11.987 -5.208 -15.891 1.00 89.19 144 ALA A N 1
ATOM 1115 C CA . ALA A 1 144 ? 12.619 -5.686 -14.664 1.00 89.19 144 ALA A CA 1
ATOM 1116 C C . ALA A 1 144 ? 11.663 -5.588 -13.463 1.00 89.19 144 ALA A C 1
ATOM 1118 O O . ALA A 1 144 ? 11.559 -6.534 -12.682 1.00 89.19 144 ALA A O 1
ATOM 1119 N N . TYR A 1 145 ? 10.910 -4.490 -13.366 1.00 88.50 145 TYR A N 1
ATOM 1120 C CA . TYR A 1 145 ? 9.908 -4.277 -12.324 1.00 88.50 145 TYR A CA 1
ATOM 1121 C C . TYR A 1 145 ? 8.762 -5.300 -12.408 1.00 88.50 145 TYR A C 1
ATOM 1123 O O . TYR A 1 145 ? 8.418 -5.926 -11.407 1.00 88.50 145 TYR A O 1
ATOM 1131 N N . ILE A 1 146 ? 8.228 -5.541 -13.611 1.00 89.06 146 ILE A N 1
ATOM 1132 C CA . ILE A 1 146 ? 7.199 -6.561 -13.868 1.00 89.06 146 ILE A CA 1
ATOM 1133 C C . ILE A 1 146 ? 7.717 -7.953 -13.497 1.00 89.06 146 ILE A C 1
ATOM 1135 O O . ILE A 1 146 ? 7.014 -8.697 -12.821 1.00 89.06 146 ILE A O 1
ATOM 1139 N N . ARG A 1 147 ? 8.949 -8.311 -13.886 1.00 91.62 147 ARG A N 1
ATOM 1140 C CA . ARG A 1 147 ? 9.547 -9.612 -13.534 1.00 91.62 147 ARG A CA 1
ATOM 1141 C C . ARG A 1 147 ? 9.622 -9.806 -12.023 1.00 91.62 147 ARG A C 1
ATOM 1143 O O . ARG A 1 147 ? 9.165 -10.831 -11.535 1.00 91.62 147 ARG A O 1
ATOM 1150 N N . THR A 1 148 ? 10.119 -8.813 -11.284 1.00 91.88 148 THR A N 1
ATOM 1151 C CA . THR A 1 148 ? 10.165 -8.903 -9.816 1.00 91.88 148 THR A CA 1
ATOM 1152 C C . THR A 1 148 ? 8.767 -8.987 -9.202 1.00 91.88 148 THR A C 1
ATOM 1154 O O . THR A 1 148 ? 8.577 -9.727 -8.245 1.00 91.88 148 THR A O 1
ATOM 1157 N N . ALA A 1 149 ? 7.775 -8.280 -9.754 1.00 91.31 149 ALA A N 1
ATOM 1158 C CA . ALA A 1 149 ? 6.393 -8.387 -9.289 1.00 91.31 149 ALA A CA 1
ATOM 1159 C C . ALA A 1 149 ? 5.783 -9.774 -9.555 1.00 91.31 149 ALA A C 1
ATOM 1161 O O . ALA A 1 149 ? 5.030 -10.272 -8.727 1.00 91.31 149 ALA A O 1
ATOM 1162 N N . LEU A 1 150 ? 6.118 -10.413 -10.680 1.00 91.56 150 LEU A N 1
ATOM 1163 C CA . LEU A 1 150 ? 5.702 -11.788 -10.972 1.00 91.56 150 LEU A CA 1
ATOM 1164 C C . LEU A 1 150 ? 6.350 -12.793 -10.015 1.00 91.56 150 LEU A C 1
ATOM 1166 O O . LEU A 1 150 ? 5.689 -13.742 -9.601 1.00 91.56 150 LEU A O 1
ATOM 1170 N N . ASP A 1 151 ? 7.613 -12.573 -9.641 1.00 92.19 151 ASP A N 1
ATOM 1171 C CA . ASP A 1 151 ? 8.326 -13.440 -8.700 1.00 92.19 151 ASP A CA 1
ATOM 1172 C C . ASP A 1 151 ? 7.666 -13.475 -7.311 1.00 92.19 151 ASP A C 1
ATOM 1174 O O . ASP A 1 151 ? 7.751 -14.505 -6.650 1.00 92.19 151 ASP A O 1
ATOM 1178 N N . ILE A 1 152 ? 6.941 -12.419 -6.903 1.00 89.62 152 ILE A N 1
ATOM 1179 C CA . ILE A 1 152 ? 6.162 -12.392 -5.645 1.00 89.62 152 ILE A CA 1
ATOM 1180 C C . ILE A 1 152 ? 5.192 -13.582 -5.564 1.00 89.62 152 ILE A C 1
ATOM 1182 O O . ILE A 1 152 ? 4.959 -14.109 -4.483 1.00 89.62 152 ILE A O 1
ATOM 1186 N N . PHE A 1 153 ? 4.642 -14.020 -6.700 1.00 88.31 153 PHE A N 1
ATOM 1187 C CA . PHE A 1 153 ? 3.605 -15.054 -6.765 1.00 88.31 153 PHE A CA 1
ATOM 1188 C C . PHE A 1 153 ? 4.130 -16.433 -7.190 1.00 88.31 153 PHE A C 1
ATOM 1190 O O . PHE A 1 153 ? 3.341 -17.353 -7.396 1.00 88.31 153 PHE A O 1
ATOM 1197 N N . ARG A 1 154 ? 5.445 -16.597 -7.389 1.00 81.56 154 ARG A N 1
ATOM 1198 C CA . ARG A 1 154 ? 6.000 -17.844 -7.943 1.00 81.56 154 ARG A CA 1
ATOM 1199 C C . ARG A 1 154 ? 6.074 -18.997 -6.945 1.00 81.56 154 ARG A C 1
ATOM 1201 O O . ARG A 1 154 ? 5.956 -20.141 -7.381 1.00 81.56 154 ARG A O 1
ATOM 1208 N N . ASP A 1 155 ? 6.213 -18.726 -5.649 1.00 61.41 155 ASP A N 1
ATOM 1209 C CA . ASP A 1 155 ? 6.308 -19.788 -4.635 1.00 61.41 155 ASP A CA 1
ATOM 1210 C C . ASP A 1 155 ? 4.976 -20.551 -4.444 1.00 61.41 155 ASP A C 1
ATOM 1212 O O . ASP A 1 155 ? 4.994 -21.751 -4.164 1.00 61.41 155 ASP A O 1
ATOM 1216 N N . ASP A 1 156 ? 3.832 -19.921 -4.744 1.00 53.81 156 ASP A N 1
ATOM 1217 C CA . ASP A 1 156 ? 2.484 -20.527 -4.700 1.00 53.81 156 ASP A CA 1
ATOM 1218 C C . ASP A 1 156 ? 2.164 -21.457 -5.891 1.00 53.81 156 ASP A C 1
ATOM 1220 O O . ASP A 1 156 ? 1.157 -22.165 -5.884 1.00 53.81 156 ASP A O 1
ATOM 1224 N N . LEU A 1 157 ? 3.002 -21.475 -6.935 1.00 51.06 157 LEU A N 1
ATOM 1225 C CA . LEU A 1 157 ? 2.779 -22.274 -8.152 1.00 51.06 157 LEU A CA 1
ATOM 1226 C C . LEU A 1 157 ? 3.552 -23.598 -8.165 1.00 51.06 157 LEU A C 1
ATOM 1228 O O . LEU A 1 157 ? 3.526 -24.324 -9.164 1.00 51.06 157 LEU A O 1
ATOM 1232 N N . SER A 1 158 ? 4.247 -23.932 -7.079 1.00 43.81 158 SER A N 1
ATOM 1233 C CA . SER A 1 158 ? 4.902 -25.229 -6.960 1.00 43.81 158 SER A CA 1
ATOM 1234 C C . SER A 1 158 ? 3.839 -26.333 -6.783 1.00 43.81 158 SER A C 1
ATOM 1236 O O . SER A 1 158 ? 3.015 -26.255 -5.870 1.00 43.81 158 SER A O 1
ATOM 1238 N N . PRO A 1 159 ? 3.784 -27.357 -7.663 1.00 44.53 159 PRO A N 1
ATOM 1239 C CA . PRO A 1 159 ? 2.792 -28.417 -7.545 1.00 44.53 159 PRO A CA 1
ATOM 1240 C C . PRO A 1 159 ? 2.996 -29.131 -6.211 1.00 44.53 159 PRO A C 1
ATOM 1242 O O . PRO A 1 159 ? 4.067 -29.686 -5.961 1.00 44.53 159 PRO A O 1
ATOM 1245 N N . HIS A 1 160 ? 1.970 -29.117 -5.355 1.00 42.66 160 HIS A N 1
ATOM 1246 C CA . HIS A 1 160 ? 1.955 -29.946 -4.158 1.00 42.66 160 HIS A CA 1
ATOM 1247 C C . HIS A 1 160 ? 2.308 -31.386 -4.556 1.00 42.66 160 HIS A C 1
ATOM 1249 O O . HIS A 1 160 ? 1.655 -31.937 -5.451 1.00 42.66 160 HIS A O 1
ATOM 1255 N N . PRO A 1 161 ? 3.328 -32.013 -3.940 1.00 43.97 161 PRO A N 1
ATOM 1256 C CA . PRO A 1 161 ? 3.579 -33.422 -4.169 1.00 43.97 161 PRO A CA 1
ATOM 1257 C C . PRO A 1 161 ? 2.321 -34.168 -3.733 1.00 43.97 161 PRO A C 1
ATOM 1259 O O . PRO A 1 161 ? 1.948 -34.134 -2.561 1.00 43.97 161 PRO A O 1
ATOM 1262 N N . MET A 1 162 ? 1.631 -34.793 -4.693 1.00 39.94 162 MET A N 1
ATOM 1263 C CA . MET A 1 162 ? 0.531 -35.692 -4.376 1.00 39.94 162 MET A CA 1
ATOM 1264 C C . MET A 1 162 ? 1.080 -36.757 -3.433 1.00 39.94 162 MET A C 1
ATOM 1266 O O . MET A 1 162 ? 1.993 -37.503 -3.801 1.00 39.94 162 MET A O 1
ATOM 1270 N N . ALA A 1 163 ? 0.559 -36.766 -2.207 1.00 49.12 163 ALA A N 1
ATOM 1271 C CA . ALA A 1 163 ? 0.849 -37.793 -1.227 1.00 49.12 163 ALA A CA 1
ATOM 1272 C C . ALA A 1 163 ? 0.556 -39.158 -1.868 1.00 49.12 163 ALA A C 1
ATOM 1274 O O . ALA A 1 163 ? -0.545 -39.385 -2.374 1.00 49.12 163 ALA A O 1
ATOM 1275 N N . ARG A 1 164 ? 1.585 -40.006 -1.917 1.00 45.28 164 ARG A N 1
ATOM 1276 C CA . ARG A 1 164 ? 1.467 -41.424 -2.261 1.00 45.28 164 ARG A CA 1
ATOM 1277 C C . ARG A 1 164 ? 1.065 -42.215 -1.030 1.00 45.28 164 ARG A C 1
ATOM 1279 O O . ARG A 1 164 ? 1.553 -41.848 0.062 1.00 45.28 164 ARG A O 1
#

pLDDT: mean 88.28, std 13.21, range [39.94, 98.69]

Solvent-accessible surface area (backbone atoms only — not comparable to full-atom values): 9013 Å² total; per-residue (Å²): 134,53,74,68,57,53,52,37,50,51,48,54,70,74,36,59,95,43,77,41,68,82,42,39,69,48,76,45,39,27,75,56,23,68,54,38,67,17,23,46,50,25,28,33,42,33,43,78,39,69,53,38,59,52,33,32,64,34,28,49,81,30,20,85,54,31,28,35,40,34,44,33,32,54,43,45,70,40,37,43,47,37,50,74,23,36,55,63,28,29,34,40,27,33,38,40,40,66,91,63,64,61,62,46,74,28,54,58,53,60,61,74,34,90,49,54,78,44,79,44,83,42,75,45,67,89,77,86,66,96,64,80,74,75,67,60,83,73,37,68,67,52,46,47,35,51,52,49,60,52,54,57,59,50,77,80,68,61,78,76,79,76,85,126

Nearest PDB structures (foldseek):
  6zqe-assembly1_CL  TM=2.892E-01  e=3.276E-01  Saccharomyces cerevisiae S288C
  3f9i-assembly1_B-2  TM=4.022E-01  e=2.575E+00  Rickettsia prowazekii
  4lbv-assembly1_A  TM=3.968E-01  e=2.415E+00  Thermus thermophilus
  1mj1-assembly1_A  TM=3.198E-01  e=1.866E+00  Escherichia coli
  3f9i-assembly1_A-2  TM=3.180E-01  e=5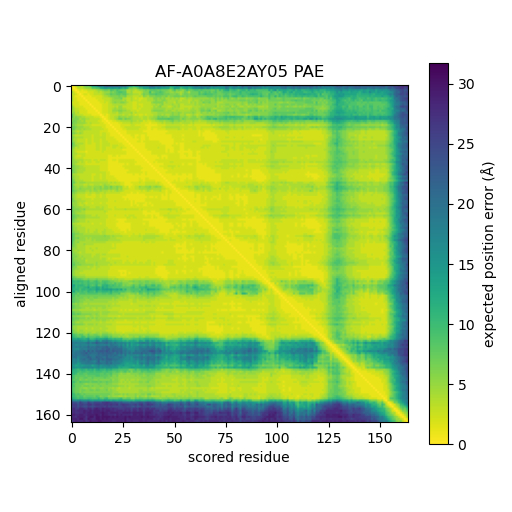.951E+00  Rickettsia prowazekii

Organism: NCBI:txid1052685